Protein AF-A0A2U1KVX4-F1 (afdb_monomer)

pLDDT: mean 79.65, std 18.84, range [34.81, 97.69]

Structure (mmCIF, N/CA/C/O backbone):
data_AF-A0A2U1KVX4-F1
#
_entry.id   AF-A0A2U1KVX4-F1
#
loop_
_atom_site.group_PDB
_atom_site.id
_atom_site.type_symbol
_atom_site.label_atom_id
_atom_site.label_alt_id
_atom_site.label_comp_id
_atom_site.label_asym_id
_atom_site.label_entity_id
_atom_site.label_seq_id
_atom_site.pdbx_PDB_ins_code
_atom_site.Cartn_x
_atom_site.Cartn_y
_atom_site.Cartn_z
_atom_site.occupancy
_atom_site.B_iso_or_equiv
_atom_site.auth_seq_id
_atom_site.auth_comp_id
_atom_site.auth_asym_id
_atom_site.auth_atom_id
_atom_site.pdbx_PDB_model_num
ATOM 1 N N . MET A 1 1 ? -0.724 -22.180 22.290 1.00 36.34 1 MET A N 1
ATOM 2 C CA . MET A 1 1 ? -1.194 -20.815 22.602 1.00 36.34 1 MET A CA 1
ATOM 3 C C . MET A 1 1 ? -0.519 -19.883 21.617 1.00 36.34 1 MET A C 1
ATOM 5 O O . MET A 1 1 ? 0.692 -20.001 21.478 1.00 36.34 1 MET A O 1
ATOM 9 N N . GLU A 1 2 ? -1.258 -19.030 20.911 1.00 40.59 2 GLU A N 1
ATOM 10 C CA . GLU A 1 2 ? -0.635 -17.991 20.078 1.00 40.59 2 GLU A CA 1
ATOM 11 C C . GLU A 1 2 ? 0.043 -16.967 20.993 1.00 40.59 2 GLU A C 1
ATOM 13 O O . GLU A 1 2 ? -0.546 -16.554 21.995 1.00 40.59 2 GLU A O 1
ATOM 18 N N . THR A 1 3 ? 1.288 -16.580 20.704 1.00 43.38 3 THR A N 1
ATOM 19 C CA . THR A 1 3 ? 1.942 -15.550 21.516 1.00 43.38 3 THR A CA 1
ATOM 20 C C . THR A 1 3 ? 1.360 -14.177 21.187 1.00 43.38 3 THR A C 1
ATOM 22 O O . THR A 1 3 ? 0.846 -13.944 20.094 1.00 43.38 3 THR A O 1
ATOM 25 N N . PHE A 1 4 ? 1.500 -13.213 22.098 1.00 42.38 4 PHE A N 1
ATOM 26 C CA . PHE A 1 4 ? 1.136 -11.819 21.818 1.00 42.38 4 PHE A CA 1
ATOM 27 C C . PHE A 1 4 ? 1.869 -11.257 20.579 1.00 42.38 4 PHE A C 1
ATOM 29 O O . PHE A 1 4 ? 1.342 -10.400 19.874 1.00 42.38 4 PHE A O 1
ATOM 36 N N . VAL A 1 5 ? 3.063 -11.782 20.276 1.00 44.19 5 VAL A N 1
ATOM 37 C CA . VAL A 1 5 ? 3.847 -11.438 19.082 1.00 44.19 5 VAL A CA 1
ATOM 38 C C . VAL A 1 5 ? 3.256 -12.072 17.819 1.00 44.19 5 VAL A C 1
ATOM 40 O O . VAL A 1 5 ? 3.195 -11.397 16.797 1.00 44.19 5 VAL A O 1
ATOM 43 N N . ASP A 1 6 ? 2.755 -13.308 17.879 1.00 45.03 6 ASP A N 1
ATOM 44 C CA . ASP A 1 6 ? 2.018 -13.933 16.767 1.00 45.03 6 ASP A CA 1
ATOM 45 C C . ASP A 1 6 ? 0.673 -13.241 16.528 1.00 45.03 6 ASP A C 1
ATOM 47 O O . ASP A 1 6 ? 0.287 -13.020 15.383 1.00 45.03 6 ASP A O 1
ATOM 51 N N . PHE A 1 7 ? -0.002 -12.810 17.596 1.00 45.19 7 PHE A N 1
ATOM 52 C CA . PHE A 1 7 ? -1.235 -12.029 17.532 1.00 45.19 7 PHE A CA 1
ATOM 53 C C . PHE A 1 7 ? -0.999 -10.654 16.881 1.00 45.19 7 PHE A C 1
ATOM 55 O O . PHE A 1 7 ?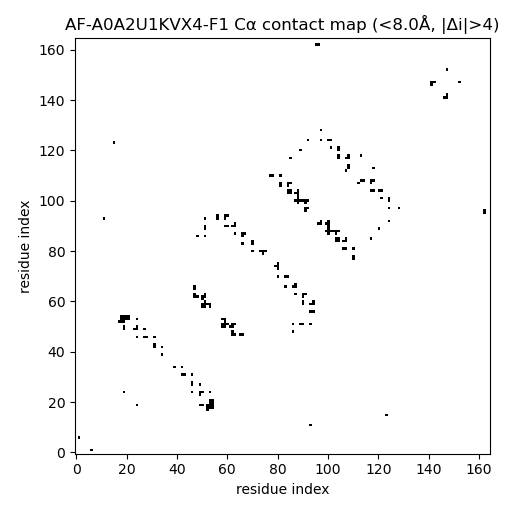 -1.694 -10.293 15.928 1.00 45.19 7 PHE A O 1
ATOM 62 N N . LEU A 1 8 ? 0.050 -9.923 17.279 1.00 45.94 8 LEU A N 1
ATOM 63 C CA . LEU A 1 8 ? 0.51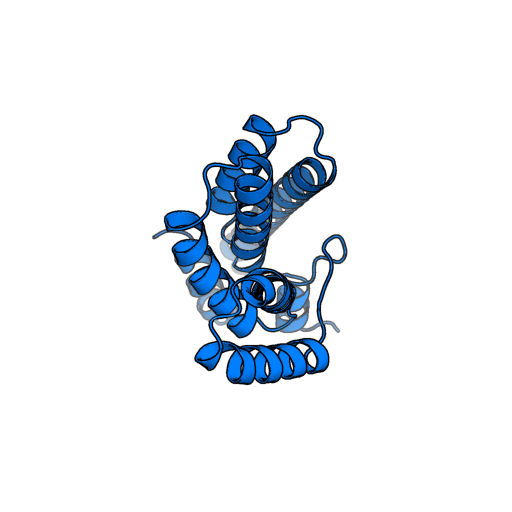8 -8.728 16.557 1.00 45.94 8 LEU A CA 1
ATOM 64 C C . LEU A 1 8 ? 1.083 -9.058 15.158 1.00 45.94 8 LEU A C 1
ATOM 66 O O . LEU A 1 8 ? 1.099 -8.199 14.284 1.00 45.94 8 LEU A O 1
ATOM 70 N N . GLY A 1 9 ? 1.494 -10.301 14.908 1.00 47.84 9 GLY A N 1
ATOM 71 C CA . GLY A 1 9 ? 1.865 -10.849 13.598 1.00 47.84 9 GLY A CA 1
ATOM 72 C C . GLY A 1 9 ? 0.679 -11.324 12.743 1.00 47.84 9 GLY A C 1
ATOM 73 O O . GLY A 1 9 ? 0.869 -11.629 11.563 1.00 47.84 9 GLY A O 1
ATOM 74 N N . SER A 1 10 ? -0.539 -11.351 13.301 1.00 53.56 10 SER A N 1
ATOM 75 C CA . SER A 1 10 ? -1.820 -11.395 12.575 1.00 53.56 10 SER A CA 1
ATOM 76 C C . SER A 1 10 ? -2.274 -9.978 12.183 1.00 53.56 10 SER A C 1
ATOM 78 O O . SER A 1 10 ? -2.928 -9.757 11.155 1.00 53.56 10 SER A O 1
ATOM 80 N N . PHE A 1 11 ? -1.780 -8.971 12.914 1.00 51.97 11 PHE A N 1
ATOM 81 C CA . PHE A 1 11 ? -1.440 -7.695 12.297 1.00 51.97 11 PHE A CA 1
ATOM 82 C C . PHE A 1 11 ? -0.311 -7.891 11.258 1.00 51.97 11 PHE A C 1
ATOM 84 O O . PHE A 1 11 ? 0.355 -8.914 11.213 1.00 51.97 11 PHE A O 1
ATOM 91 N N . THR A 1 12 ? -0.138 -6.974 10.308 1.00 49.75 12 THR A N 1
ATOM 92 C CA . THR A 1 12 ? 0.545 -7.205 9.005 1.00 49.75 12 THR A CA 1
ATOM 93 C C . THR A 1 12 ? -0.061 -8.286 8.074 1.00 49.75 12 THR A C 1
ATOM 95 O O . THR A 1 12 ? -0.250 -7.979 6.899 1.00 49.75 12 THR A O 1
ATOM 98 N N . ARG A 1 13 ? -0.406 -9.506 8.533 1.00 54.25 13 ARG A N 1
ATOM 99 C CA . ARG A 1 13 ? -0.810 -10.661 7.685 1.00 54.25 13 ARG A CA 1
ATOM 100 C C . ARG A 1 13 ? -2.262 -10.626 7.190 1.00 54.25 13 ARG A C 1
ATOM 102 O O . ARG A 1 13 ? -3.078 -11.501 7.479 1.00 54.25 13 ARG A O 1
ATOM 109 N N . ASP A 1 14 ? -2.565 -9.628 6.374 1.00 59.62 14 ASP A N 1
ATOM 110 C CA . ASP A 1 14 ? -3.808 -9.601 5.610 1.00 59.62 14 ASP A CA 1
ATOM 111 C C . ASP A 1 14 ? -3.743 -10.553 4.402 1.00 59.62 14 ASP A C 1
ATOM 113 O O . ASP A 1 14 ? -2.930 -10.369 3.495 1.00 59.62 14 ASP A O 1
ATOM 117 N N . HIS A 1 15 ? -4.600 -11.574 4.387 1.00 60.19 15 HIS A N 1
ATOM 118 C CA . HIS A 1 15 ? -4.662 -12.581 3.323 1.00 60.19 15 HIS A CA 1
ATOM 119 C C . HIS A 1 15 ? -5.370 -12.073 2.052 1.00 60.19 15 HIS A C 1
ATOM 121 O O . HIS A 1 15 ? -5.264 -12.705 1.004 1.00 60.19 15 HIS A O 1
ATOM 127 N N . SER A 1 16 ? -6.064 -10.931 2.121 1.00 74.44 16 SER A N 1
ATOM 128 C CA . SER A 1 16 ? -6.802 -10.342 0.992 1.00 74.44 16 SER A CA 1
ATOM 129 C C . SER A 1 16 ? -5.913 -9.617 -0.031 1.00 74.44 16 SER A C 1
ATOM 131 O O . SER A 1 16 ? -6.344 -9.353 -1.156 1.00 74.44 16 SER A O 1
ATOM 133 N N . LEU A 1 17 ? -4.664 -9.303 0.333 1.00 85.00 17 LEU A N 1
ATOM 134 C CA . LEU A 1 17 ? -3.679 -8.669 -0.543 1.00 85.00 17 LEU A CA 1
ATOM 135 C C . LEU A 1 17 ? -2.598 -9.677 -0.959 1.00 85.00 17 LEU A C 1
ATOM 137 O O . LEU A 1 17 ? -2.162 -10.480 -0.136 1.00 85.00 17 LEU A O 1
ATOM 141 N N . PRO A 1 18 ? -2.095 -9.625 -2.208 1.00 89.75 18 PRO A N 1
ATOM 142 C CA . PRO A 1 18 ? -1.085 -10.572 -2.665 1.00 89.75 18 PRO A CA 1
ATOM 143 C C . PRO A 1 18 ? 0.234 -10.386 -1.907 1.00 89.75 18 PRO A C 1
ATOM 145 O O . PRO A 1 18 ? 0.617 -9.264 -1.561 1.00 89.75 18 PRO A O 1
ATOM 148 N N . TRP A 1 19 ? 0.945 -11.490 -1.689 1.00 90.44 19 TRP A N 1
ATOM 149 C CA . TRP A 1 19 ? 2.252 -11.519 -1.034 1.00 90.44 19 TRP A CA 1
ATOM 150 C C . TRP A 1 19 ? 3.328 -12.055 -1.972 1.00 90.44 19 TRP A C 1
ATOM 152 O O . TRP A 1 19 ? 3.053 -12.861 -2.857 1.00 90.44 19 TRP A O 1
ATOM 162 N N . THR A 1 20 ? 4.559 -11.621 -1.736 1.00 92.69 20 THR A N 1
ATOM 163 C CA . THR A 1 20 ? 5.766 -12.116 -2.394 1.00 92.69 20 THR A CA 1
ATOM 164 C C . THR A 1 20 ? 6.649 -12.791 -1.350 1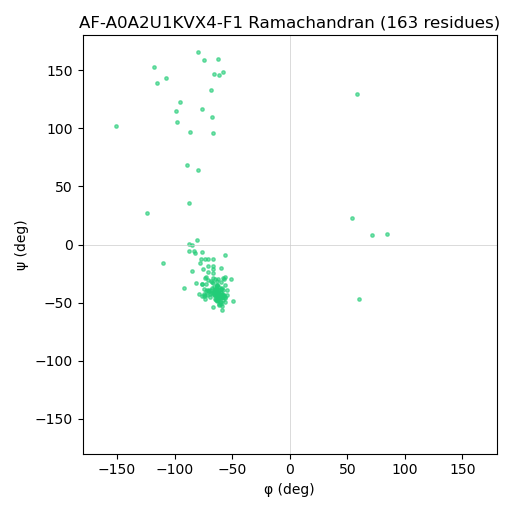.00 92.69 20 THR A C 1
ATOM 166 O O . THR A 1 20 ? 6.757 -12.334 -0.207 1.00 92.69 20 THR A O 1
ATOM 169 N N . ASP A 1 21 ? 7.237 -13.920 -1.723 1.00 90.81 21 ASP A N 1
ATOM 170 C CA . ASP A 1 21 ? 8.176 -14.670 -0.901 1.00 90.81 21 ASP A CA 1
ATOM 171 C C . ASP A 1 21 ? 9.586 -14.046 -0.933 1.00 90.81 21 ASP A C 1
ATOM 173 O O . ASP A 1 21 ? 9.921 -13.201 -1.765 1.00 90.81 21 ASP A O 1
ATOM 177 N N . ALA A 1 22 ? 10.437 -14.473 -0.003 1.00 90.25 22 ALA A N 1
ATOM 178 C CA . ALA A 1 22 ? 11.782 -13.926 0.139 1.00 90.25 22 ALA A CA 1
ATOM 179 C C . ALA A 1 22 ? 12.750 -14.321 -0.994 1.00 90.25 22 ALA A C 1
ATOM 181 O O . ALA A 1 22 ? 13.728 -13.600 -1.203 1.00 90.25 22 ALA A O 1
ATOM 182 N N . ALA A 1 23 ? 12.519 -15.435 -1.698 1.00 93.62 23 ALA A N 1
ATOM 183 C CA . ALA A 1 23 ? 13.372 -15.862 -2.805 1.00 93.62 23 ALA A CA 1
ATOM 184 C C . ALA A 1 23 ? 13.084 -15.018 -4.052 1.00 93.62 23 ALA A C 1
ATOM 186 O O . ALA A 1 23 ? 14.021 -14.469 -4.625 1.00 93.62 23 ALA A O 1
ATOM 187 N N . THR A 1 24 ? 11.809 -14.782 -4.379 1.00 93.94 24 THR A N 1
ATOM 188 C CA . THR A 1 24 ? 11.408 -13.841 -5.439 1.00 93.94 24 THR A CA 1
ATOM 189 C C . THR A 1 24 ? 11.947 -12.431 -5.179 1.00 93.94 24 THR A C 1
ATOM 191 O O . THR A 1 24 ? 12.481 -11.804 -6.089 1.00 93.94 24 THR A O 1
ATOM 194 N N . VAL A 1 25 ? 11.881 -11.917 -3.940 1.00 94.69 25 VAL A N 1
ATOM 195 C CA . VAL A 1 25 ? 12.487 -10.606 -3.614 1.00 94.69 25 VAL A CA 1
ATOM 196 C C . VAL A 1 25 ? 14.003 -10.615 -3.848 1.00 94.69 25 VAL A C 1
ATOM 198 O O . VAL A 1 25 ? 14.524 -9.665 -4.427 1.00 94.69 25 VAL A O 1
ATOM 201 N N . LYS A 1 26 ? 14.707 -11.687 -3.457 1.00 94.88 26 LYS A N 1
ATOM 202 C CA . LYS A 1 26 ? 16.156 -11.832 -3.684 1.00 94.88 26 LYS A CA 1
ATOM 203 C C . LYS A 1 26 ? 16.504 -11.901 -5.177 1.00 94.88 26 LYS A C 1
ATOM 205 O O . LYS A 1 26 ? 17.495 -11.301 -5.585 1.00 94.88 26 LYS A O 1
ATOM 210 N N . GLN A 1 27 ? 15.693 -12.591 -5.981 1.00 94.75 27 GLN A N 1
ATOM 211 C CA . GLN A 1 27 ? 15.832 -12.616 -7.436 1.00 94.75 27 GLN A CA 1
ATOM 212 C C . GLN A 1 27 ? 15.717 -11.195 -8.005 1.00 94.75 27 GLN A C 1
ATOM 214 O O . GLN A 1 27 ? 16.654 -10.732 -8.655 1.00 94.75 27 GLN A O 1
ATOM 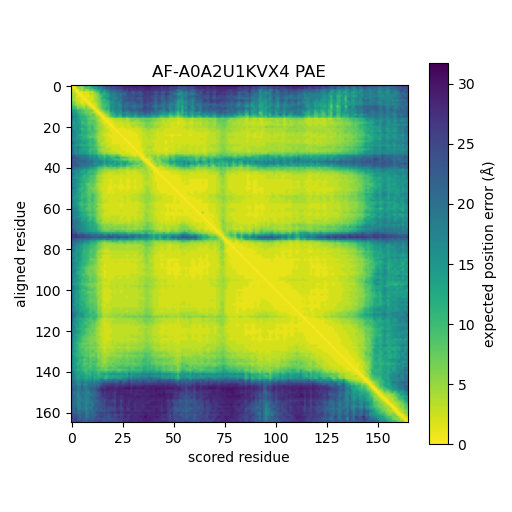219 N N . TRP A 1 28 ? 14.651 -10.456 -7.676 1.00 95.12 28 TRP A N 1
ATOM 220 C CA . TRP A 1 28 ? 14.502 -9.074 -8.142 1.00 95.12 28 TRP A CA 1
ATOM 221 C C . TRP A 1 28 ? 15.597 -8.128 -7.629 1.00 95.12 28 TRP A C 1
ATOM 223 O O . TRP A 1 28 ? 16.006 -7.250 -8.381 1.00 95.12 28 TRP A O 1
ATOM 233 N N . ASP A 1 29 ? 16.100 -8.293 -6.397 1.00 93.62 29 ASP A N 1
ATOM 234 C CA . ASP A 1 29 ? 17.258 -7.525 -5.901 1.00 93.62 29 ASP A CA 1
ATOM 235 C C . ASP A 1 29 ? 18.496 -7.763 -6.807 1.00 93.62 29 ASP A C 1
ATOM 237 O O . ASP A 1 29 ? 19.222 -6.812 -7.102 1.00 93.62 29 ASP A O 1
ATOM 241 N N . SER A 1 30 ? 18.708 -8.987 -7.319 1.00 91.94 30 SER A N 1
ATOM 242 C CA . SER A 1 30 ? 19.810 -9.299 -8.252 1.00 91.94 30 SER A CA 1
ATOM 243 C C . SER A 1 30 ? 19.586 -8.776 -9.679 1.00 91.94 30 SER A C 1
ATOM 245 O O . SER A 1 30 ? 20.483 -8.152 -10.247 1.00 91.94 30 SER A O 1
ATOM 247 N N . GLU A 1 31 ? 18.383 -8.939 -10.239 1.00 92.06 31 GLU A N 1
ATOM 248 C CA . GLU A 1 31 ? 18.054 -8.436 -11.581 1.00 92.06 31 GLU A CA 1
ATOM 249 C C . GLU A 1 31 ? 18.067 -6.899 -11.622 1.00 92.06 31 GLU A C 1
ATOM 251 O O . GLU A 1 31 ? 18.583 -6.299 -12.565 1.00 92.06 31 GLU A O 1
ATOM 256 N N . TYR A 1 32 ? 17.563 -6.243 -10.570 1.00 90.56 32 TYR A N 1
ATOM 257 C CA . TYR A 1 32 ? 17.589 -4.786 -10.443 1.00 90.56 32 TYR A CA 1
ATOM 258 C C . TYR A 1 32 ? 19.018 -4.240 -10.316 1.00 90.56 32 TYR A C 1
ATOM 260 O O . TYR A 1 32 ? 19.311 -3.175 -10.859 1.00 90.56 32 TYR A O 1
ATOM 268 N N . ALA A 1 33 ? 19.914 -4.957 -9.626 1.00 88.62 33 ALA A N 1
ATOM 269 C CA . ALA A 1 33 ? 21.323 -4.580 -9.531 1.00 88.62 33 ALA A CA 1
ATOM 270 C C . ALA A 1 33 ? 22.033 -4.662 -10.894 1.00 88.62 33 ALA A C 1
ATOM 272 O O . ALA A 1 33 ? 22.742 -3.726 -11.260 1.00 88.62 33 ALA A O 1
ATOM 273 N N . ALA A 1 34 ? 21.789 -5.721 -11.675 1.00 87.38 34 ALA A N 1
ATOM 274 C CA . ALA A 1 34 ? 22.321 -5.848 -13.034 1.00 87.38 34 ALA A CA 1
ATOM 275 C C . ALA A 1 34 ? 21.783 -4.743 -13.967 1.00 87.38 34 ALA A C 1
ATOM 277 O O . ALA A 1 34 ? 22.549 -4.035 -14.621 1.00 87.38 34 ALA A O 1
ATOM 278 N N . ALA A 1 35 ? 20.465 -4.523 -13.958 1.00 85.12 35 ALA A N 1
ATOM 279 C CA . ALA A 1 35 ? 19.793 -3.553 -14.822 1.00 85.12 35 ALA A CA 1
ATOM 280 C C . ALA A 1 35 ? 20.068 -2.074 -14.469 1.00 85.12 35 ALA A C 1
ATOM 282 O O . ALA A 1 35 ? 19.736 -1.184 -15.260 1.00 85.12 35 ALA A O 1
ATOM 283 N N . PHE A 1 36 ? 20.658 -1.785 -13.301 1.00 74.62 36 PHE A N 1
ATOM 284 C CA . PHE A 1 36 ? 20.953 -0.418 -12.856 1.00 74.62 36 PHE A CA 1
ATOM 285 C C . PHE A 1 36 ? 21.914 0.308 -13.810 1.00 74.62 36 PHE A C 1
ATOM 287 O O . PHE A 1 36 ? 21.675 1.463 -14.167 1.00 74.62 36 PHE A O 1
ATOM 294 N N . TYR A 1 37 ? 22.957 -0.386 -14.271 1.00 67.50 37 TYR A N 1
ATOM 295 C CA . TYR A 1 37 ? 23.958 0.159 -15.195 1.00 67.50 37 TYR A CA 1
ATOM 296 C C . TYR A 1 37 ? 23.402 0.371 -16.6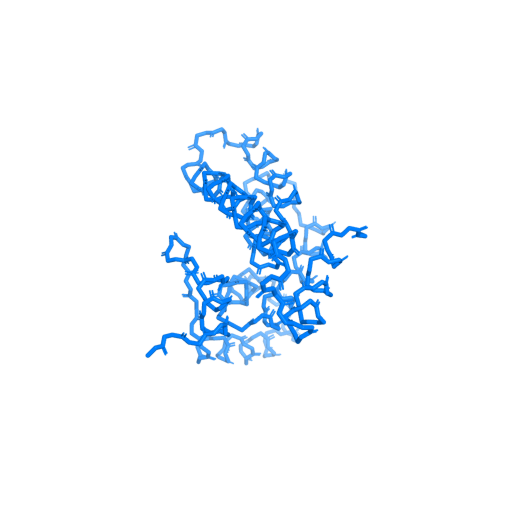11 1.00 67.50 37 TYR A C 1
ATOM 298 O O . TYR A 1 37 ? 23.778 1.318 -17.298 1.00 67.50 37 TYR A O 1
ATOM 306 N N . GLU A 1 38 ? 22.445 -0.461 -17.018 1.00 69.31 38 GLU A N 1
ATOM 307 C CA . GLU A 1 38 ? 21.813 -0.440 -18.342 1.00 69.31 38 GLU A CA 1
ATOM 308 C C . GLU A 1 38 ? 20.640 0.556 -18.446 1.00 69.31 38 GLU A C 1
ATOM 310 O O . GLU A 1 38 ? 20.000 0.660 -19.491 1.00 69.31 38 GLU A O 1
ATOM 315 N N . LYS A 1 39 ? 20.319 1.279 -17.362 1.00 75.06 39 LYS A N 1
ATOM 316 C CA . LYS A 1 39 ? 19.214 2.256 -17.276 1.00 75.06 39 LYS A CA 1
ATOM 317 C C . LYS A 1 39 ? 17.829 1.704 -17.672 1.00 75.06 39 LYS A C 1
ATOM 319 O O . LYS A 1 39 ? 16.938 2.495 -17.992 1.00 75.06 39 LYS A O 1
ATOM 324 N N . ARG A 1 40 ? 17.586 0.384 -17.607 1.00 74.56 40 ARG A N 1
ATOM 325 C CA . ARG A 1 40 ? 16.276 -0.210 -17.959 1.00 74.56 40 ARG A CA 1
ATOM 326 C C . ARG A 1 40 ? 15.196 0.230 -16.964 1.00 74.56 40 ARG A C 1
ATOM 328 O O . ARG A 1 40 ? 15.029 -0.362 -15.903 1.00 74.56 40 ARG A O 1
ATOM 335 N N . LEU A 1 41 ? 14.429 1.269 -17.295 1.00 79.12 41 LEU A N 1
ATOM 336 C CA . LEU A 1 41 ? 13.402 1.824 -16.397 1.00 79.12 41 LEU A CA 1
ATOM 337 C C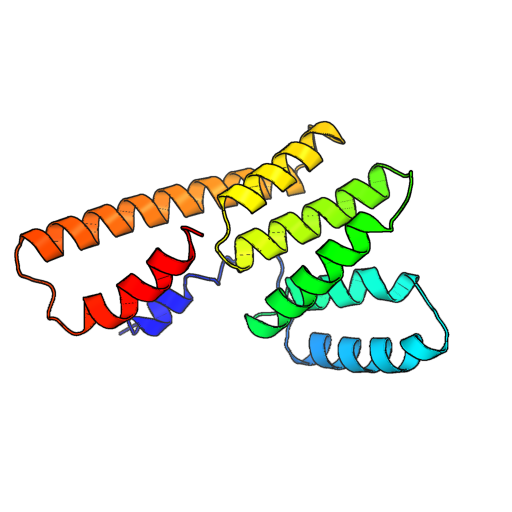 . LEU A 1 41 ? 12.232 0.859 -16.139 1.00 79.12 41 LEU A C 1
ATOM 339 O O . LEU A 1 41 ? 11.580 0.943 -15.099 1.00 79.12 41 LEU A O 1
ATOM 343 N N . GLU A 1 42 ? 11.986 -0.070 -17.061 1.00 84.06 42 GLU A N 1
ATOM 344 C CA . GLU A 1 42 ? 10.871 -1.024 -17.031 1.00 84.06 42 GLU A CA 1
ATOM 345 C C . GLU A 1 42 ? 10.908 -1.953 -15.811 1.00 84.06 42 GLU A C 1
ATOM 347 O O . GLU A 1 42 ? 9.867 -2.210 -15.203 1.00 84.06 42 GLU A O 1
ATOM 352 N N . ILE A 1 43 ? 12.107 -2.373 -15.384 1.00 89.38 43 ILE A N 1
ATOM 353 C CA . ILE A 1 43 ? 12.309 -3.271 -14.235 1.00 89.38 43 ILE A CA 1
ATOM 354 C C . ILE A 1 43 ? 11.927 -2.627 -12.893 1.00 89.38 43 ILE A C 1
ATOM 356 O O . ILE A 1 43 ? 11.668 -3.313 -11.903 1.00 89.38 43 ILE A O 1
ATOM 360 N N . ARG A 1 44 ? 11.836 -1.290 -12.850 1.00 89.44 44 ARG A N 1
ATOM 361 C CA . ARG A 1 44 ? 11.544 -0.537 -11.628 1.00 89.44 44 ARG A CA 1
ATOM 362 C C . ARG A 1 44 ? 10.172 -0.898 -11.056 1.00 89.44 44 ARG A C 1
ATOM 364 O O . ARG A 1 44 ? 10.059 -1.076 -9.847 1.00 89.44 44 ARG A O 1
ATOM 371 N N . TYR A 1 45 ? 9.143 -1.034 -11.897 1.00 90.94 45 TYR A N 1
ATOM 372 C CA . TYR A 1 45 ? 7.797 -1.376 -11.429 1.00 90.94 45 TYR A CA 1
ATOM 373 C C . TYR A 1 45 ? 7.691 -2.795 -10.829 1.00 90.94 45 TYR A C 1
ATOM 375 O O . TYR A 1 45 ? 7.219 -2.900 -9.694 1.00 90.94 45 TYR A O 1
ATOM 383 N N . PRO A 1 46 ? 8.091 -3.890 -11.515 1.00 93.69 46 PRO A N 1
ATOM 384 C CA . PRO A 1 46 ? 7.968 -5.236 -10.956 1.00 93.69 46 PRO A CA 1
ATOM 385 C C . PRO A 1 46 ? 8.831 -5.443 -9.704 1.00 93.69 46 PRO A C 1
ATOM 387 O O . PRO A 1 46 ? 8.331 -6.023 -8.741 1.00 93.69 46 PRO A O 1
ATOM 390 N N . TYR A 1 47 ? 10.047 -4.885 -9.645 1.00 94.44 47 TYR A N 1
ATOM 391 C CA . TYR A 1 47 ? 10.881 -4.932 -8.438 1.00 94.44 47 TYR A CA 1
ATOM 392 C C . TYR A 1 47 ? 10.229 -4.228 -7.241 1.00 94.44 47 TYR A C 1
ATOM 394 O O . TYR A 1 47 ? 10.078 -4.817 -6.171 1.00 94.44 47 TYR A O 1
ATOM 402 N N . ILE A 1 48 ? 9.782 -2.980 -7.416 1.00 94.81 48 ILE A N 1
ATOM 403 C CA . ILE A 1 48 ? 9.079 -2.239 -6.360 1.00 94.81 48 ILE A CA 1
ATOM 404 C C . ILE A 1 48 ? 7.811 -2.983 -5.933 1.00 94.81 48 ILE A C 1
ATOM 406 O O . ILE A 1 48 ? 7.498 -3.041 -4.744 1.00 94.81 48 ILE A O 1
ATOM 410 N N . ARG A 1 49 ? 7.097 -3.595 -6.883 1.00 95.25 49 ARG A N 1
ATOM 411 C CA . ARG A 1 49 ? 5.931 -4.426 -6.589 1.00 95.25 49 ARG A CA 1
ATOM 412 C C . ARG A 1 49 ? 6.299 -5.638 -5.729 1.00 95.25 49 ARG A C 1
ATOM 414 O O . ARG A 1 49 ? 5.580 -5.908 -4.770 1.00 95.25 49 ARG A O 1
ATOM 421 N N . ALA A 1 50 ? 7.398 -6.331 -6.020 1.00 96.38 50 ALA A N 1
ATOM 422 C CA . ALA A 1 50 ? 7.896 -7.431 -5.194 1.00 96.38 50 ALA A CA 1
ATOM 423 C C . ALA A 1 50 ? 8.271 -6.962 -3.775 1.00 96.38 50 ALA A C 1
ATOM 425 O O . ALA A 1 50 ? 7.877 -7.598 -2.799 1.00 96.38 50 ALA A O 1
ATOM 426 N N . LEU A 1 51 ? 8.950 -5.814 -3.647 1.00 95.81 51 LEU A N 1
ATOM 427 C CA . LEU A 1 51 ? 9.294 -5.206 -2.354 1.00 95.81 51 LEU A CA 1
ATOM 428 C C . LEU A 1 51 ? 8.054 -4.869 -1.512 1.00 95.81 51 LEU A C 1
ATOM 430 O O . LEU A 1 51 ? 7.963 -5.285 -0.359 1.00 95.81 51 LEU A O 1
ATOM 434 N N . VAL A 1 52 ? 7.076 -4.160 -2.088 1.00 95.62 52 VAL A N 1
ATOM 435 C CA . VAL A 1 52 ? 5.831 -3.791 -1.390 1.00 95.62 52 VAL A CA 1
ATOM 436 C C . VAL A 1 52 ? 5.022 -5.024 -0.994 1.00 95.62 52 VAL A C 1
ATOM 438 O O . VAL A 1 52 ? 4.431 -5.040 0.084 1.00 95.62 52 VAL A O 1
ATOM 441 N N . HIS A 1 53 ? 5.016 -6.076 -1.818 1.00 94.19 53 HIS A N 1
ATOM 442 C CA . HIS A 1 53 ? 4.321 -7.323 -1.502 1.00 94.19 53 HIS A CA 1
ATOM 443 C C . HIS A 1 53 ? 5.115 -8.291 -0.598 1.00 94.19 53 HIS A C 1
ATOM 445 O O . HIS A 1 53 ? 4.536 -9.275 -0.131 1.00 94.19 53 HIS A O 1
ATOM 451 N N . SER A 1 54 ? 6.378 -8.003 -0.263 1.00 92.38 54 SER A N 1
ATOM 452 C CA . SER A 1 54 ? 7.196 -8.818 0.650 1.00 92.38 54 SER A CA 1
ATOM 453 C C . SER A 1 54 ? 6.561 -8.980 2.035 1.00 92.38 54 SER A C 1
ATOM 455 O O . SER A 1 54 ? 5.899 -8.078 2.552 1.00 92.38 54 SER A O 1
ATOM 457 N N . LYS A 1 55 ? 6.815 -10.132 2.670 1.00 87.69 55 LYS A N 1
ATOM 458 C CA . LYS A 1 55 ? 6.468 -10.414 4.077 1.00 87.69 55 LYS A CA 1
ATOM 459 C C . LYS A 1 55 ? 7.370 -9.695 5.092 1.00 87.69 55 LYS A C 1
ATOM 461 O O . LYS A 1 55 ? 7.057 -9.701 6.278 1.00 87.69 55 LYS A O 1
ATOM 466 N N . ARG A 1 56 ? 8.495 -9.106 4.667 1.00 87.81 56 ARG A N 1
ATOM 467 C CA . ARG A 1 56 ? 9.453 -8.426 5.558 1.00 87.81 56 ARG A CA 1
ATOM 468 C C . ARG A 1 56 ? 9.162 -6.919 5.609 1.00 87.81 56 ARG A C 1
ATOM 470 O O . ARG A 1 56 ? 9.268 -6.272 4.568 1.00 87.81 56 ARG A O 1
ATOM 477 N N . PRO A 1 57 ? 8.903 -6.313 6.786 1.00 87.31 57 PRO A N 1
ATOM 478 C CA . PRO A 1 57 ? 8.621 -4.876 6.888 1.00 87.31 57 PRO A CA 1
ATOM 479 C C . PRO A 1 57 ? 9.717 -3.981 6.293 1.00 87.31 57 PRO A C 1
ATOM 481 O O . PRO A 1 57 ? 9.411 -2.958 5.687 1.00 87.31 57 PRO A O 1
ATOM 484 N N . HIS A 1 58 ? 10.987 -4.380 6.409 1.00 89.19 58 HIS A N 1
ATOM 485 C CA . HIS A 1 58 ? 12.122 -3.676 5.805 1.00 89.19 58 HIS A CA 1
ATOM 486 C C . HIS A 1 58 ? 11.999 -3.551 4.275 1.00 89.19 58 HIS A C 1
ATOM 488 O O . HIS A 1 58 ? 12.211 -2.474 3.724 1.00 89.19 58 HIS A O 1
ATOM 494 N N . ASP A 1 59 ? 11.594 -4.619 3.583 1.00 92.81 59 ASP A N 1
ATOM 495 C CA . ASP A 1 59 ? 11.422 -4.609 2.126 1.00 92.81 59 ASP A CA 1
ATOM 496 C C . ASP A 1 59 ? 10.290 -3.668 1.709 1.00 92.81 59 ASP A C 1
ATOM 498 O O . ASP A 1 59 ? 10.457 -2.887 0.773 1.00 92.81 59 ASP A O 1
ATOM 502 N N . VAL A 1 60 ? 9.184 -3.670 2.459 1.00 93.06 60 VAL A N 1
ATOM 503 C CA . VAL A 1 60 ? 8.053 -2.758 2.236 1.00 93.06 60 VAL A CA 1
ATOM 504 C C . VAL A 1 60 ? 8.496 -1.298 2.370 1.00 93.06 60 VAL A C 1
ATOM 506 O O . VAL A 1 60 ? 8.174 -0.491 1.500 1.00 93.06 60 VAL A O 1
ATOM 509 N N . HIS A 1 61 ? 9.296 -0.959 3.388 1.00 92.31 61 HIS A N 1
ATOM 510 C CA . HIS A 1 61 ? 9.842 0.395 3.557 1.00 92.31 61 HIS A CA 1
ATOM 511 C C . HIS A 1 61 ? 10.795 0.785 2.413 1.00 92.31 61 HIS A C 1
ATOM 513 O O . HIS A 1 61 ? 10.688 1.897 1.891 1.00 92.31 61 HIS A O 1
ATOM 519 N N . ARG A 1 62 ? 11.668 -0.129 1.954 1.00 94.25 62 ARG A N 1
ATOM 520 C CA . ARG A 1 62 ? 12.506 0.090 0.754 1.00 94.25 62 ARG A CA 1
ATOM 521 C C . ARG A 1 62 ? 11.640 0.349 -0.487 1.00 94.25 62 ARG A C 1
ATOM 523 O O . ARG A 1 62 ? 11.914 1.279 -1.244 1.00 94.25 62 ARG A O 1
ATOM 530 N N . GLY A 1 63 ? 10.576 -0.433 -0.678 1.00 94.69 63 GLY A N 1
ATOM 531 C CA . GLY A 1 63 ? 9.613 -0.269 -1.772 1.00 94.69 63 GLY A CA 1
ATOM 532 C C . GLY A 1 63 ? 8.882 1.075 -1.719 1.00 94.69 63 GLY A C 1
ATOM 533 O O . GLY A 1 63 ? 8.846 1.789 -2.721 1.00 94.69 63 GLY A O 1
ATOM 534 N N . LYS A 1 64 ? 8.380 1.458 -0.537 1.00 94.81 64 LYS A N 1
ATOM 535 C CA . LYS A 1 64 ? 7.740 2.755 -0.264 1.00 94.81 64 LYS A CA 1
ATOM 536 C C . LYS A 1 64 ? 8.668 3.923 -0.609 1.00 94.81 64 LYS A C 1
ATOM 538 O O . LYS A 1 64 ? 8.272 4.812 -1.356 1.00 94.81 64 LYS A O 1
ATOM 543 N N . GLY A 1 65 ? 9.916 3.889 -0.137 1.00 93.62 65 GLY A N 1
ATOM 544 C CA . GLY A 1 65 ? 10.910 4.922 -0.443 1.00 93.62 65 GLY A CA 1
ATOM 545 C C . GLY A 1 65 ? 11.183 5.054 -1.943 1.00 93.62 65 GLY A C 1
ATOM 546 O O . GLY A 1 65 ? 11.246 6.159 -2.465 1.00 93.62 65 GLY A O 1
ATOM 547 N N . ARG A 1 66 ? 11.269 3.941 -2.683 1.00 91.62 66 ARG A N 1
ATOM 548 C CA . ARG A 1 66 ? 11.417 3.990 -4.150 1.00 91.62 66 ARG A CA 1
ATOM 549 C C . ARG A 1 66 ? 10.164 4.524 -4.864 1.00 91.62 66 ARG A C 1
ATOM 551 O O . ARG A 1 66 ? 10.302 5.158 -5.909 1.00 91.62 66 ARG A O 1
ATOM 558 N N . LEU A 1 67 ? 8.967 4.287 -4.322 1.00 92.44 67 LEU A N 1
ATOM 559 C CA . LEU A 1 67 ? 7.696 4.776 -4.873 1.00 92.44 67 LEU A CA 1
ATOM 560 C C . LEU A 1 67 ? 7.525 6.287 -4.757 1.00 92.44 67 LEU A C 1
ATOM 562 O O . LEU A 1 67 ? 7.077 6.894 -5.727 1.00 92.44 67 LEU A O 1
ATOM 566 N N . SER A 1 68 ? 7.887 6.890 -3.621 1.00 89.62 68 SER A N 1
ATOM 567 C CA . SER A 1 68 ? 7.746 8.339 -3.431 1.00 89.62 68 SER A CA 1
ATOM 568 C C . SER A 1 68 ? 8.590 9.117 -4.445 1.00 89.62 68 SER A C 1
ATOM 570 O O . SER A 1 68 ? 8.068 9.999 -5.124 1.00 89.62 68 SER A O 1
ATOM 572 N N . PHE A 1 69 ? 9.851 8.719 -4.657 1.00 84.38 69 PHE A N 1
ATOM 573 C CA . PHE A 1 69 ? 10.669 9.270 -5.741 1.00 84.38 69 PHE A CA 1
ATOM 574 C C . PHE A 1 69 ? 10.031 9.020 -7.111 1.00 84.38 69 PHE A C 1
ATOM 576 O O . PHE A 1 69 ? 9.885 9.943 -7.905 1.00 84.38 69 PHE A O 1
ATOM 583 N N . ALA A 1 70 ? 9.624 7.784 -7.403 1.00 82.31 70 ALA A N 1
ATOM 584 C CA . ALA A 1 70 ? 9.102 7.433 -8.719 1.00 82.31 70 ALA A CA 1
ATOM 585 C C . ALA A 1 70 ? 7.807 8.187 -9.089 1.00 82.31 70 ALA A C 1
ATOM 587 O O . ALA A 1 70 ? 7.647 8.567 -10.247 1.00 82.31 70 ALA A O 1
ATOM 588 N N . LEU A 1 71 ? 6.924 8.463 -8.123 1.00 83.56 71 LEU A N 1
ATOM 589 C CA . LEU A 1 71 ? 5.715 9.272 -8.320 1.00 83.56 71 LEU A CA 1
ATOM 590 C C . LEU A 1 71 ? 6.012 10.746 -8.635 1.00 83.56 71 LEU A C 1
ATOM 592 O O . LEU A 1 71 ? 5.239 11.362 -9.364 1.00 83.56 71 LEU A O 1
ATOM 596 N N . ASN A 1 72 ? 7.135 11.289 -8.155 1.00 77.38 72 ASN A N 1
ATOM 597 C CA . ASN A 1 72 ? 7.559 12.659 -8.463 1.00 77.38 72 ASN A CA 1
ATOM 598 C C . ASN A 1 72 ? 8.133 12.807 -9.885 1.00 77.38 72 ASN A C 1
ATOM 600 O O . ASN A 1 72 ? 8.160 13.914 -10.414 1.00 77.38 72 ASN A O 1
ATOM 604 N N . TYR A 1 73 ? 8.586 11.711 -10.511 1.00 70.00 73 TYR A N 1
ATOM 605 C CA . TYR A 1 73 ? 9.232 11.730 -11.833 1.00 70.00 73 TYR A CA 1
ATOM 606 C C . TYR A 1 73 ? 8.399 11.112 -12.973 1.00 70.00 73 TYR A C 1
ATOM 608 O O . TYR A 1 73 ? 8.747 11.304 -14.139 1.00 70.00 73 TYR A O 1
ATOM 616 N N . HIS A 1 74 ? 7.347 10.329 -12.696 1.00 63.31 74 HIS A N 1
ATOM 617 C CA . HIS A 1 74 ? 6.686 9.525 -13.734 1.00 63.31 74 HIS A CA 1
ATOM 618 C C . HIS A 1 74 ? 5.396 10.113 -14.330 1.00 63.31 74 HIS A C 1
ATOM 620 O O . HIS A 1 74 ? 4.340 10.112 -13.704 1.00 63.31 74 HIS A O 1
ATOM 626 N N . SER A 1 75 ? 5.518 10.417 -15.629 1.00 59.69 75 SER A N 1
ATOM 627 C CA . SER A 1 75 ? 4.520 10.351 -16.713 1.00 59.69 75 SER A CA 1
ATOM 628 C C . SER A 1 75 ? 3.219 11.155 -16.599 1.00 59.69 75 SER A C 1
ATOM 630 O O . SER A 1 75 ? 2.419 10.982 -15.684 1.00 59.69 75 SER A O 1
ATOM 632 N N . SER A 1 76 ? 2.937 11.891 -17.676 1.00 65.62 76 SER A N 1
ATOM 633 C CA . SER A 1 76 ? 1.632 12.474 -18.010 1.00 65.62 76 SER A CA 1
ATOM 634 C C . SER A 1 76 ? 0.500 11.445 -18.172 1.00 65.62 76 SER A C 1
ATOM 636 O O . SER A 1 76 ? -0.664 11.814 -18.044 1.00 65.62 76 SER A O 1
ATOM 638 N N . ASP A 1 77 ? 0.806 10.162 -18.413 1.00 87.50 77 ASP A N 1
ATOM 639 C CA . ASP A 1 77 ? -0.206 9.099 -18.454 1.00 87.50 77 ASP A CA 1
ATOM 640 C C . ASP A 1 77 ? -0.829 8.849 -17.068 1.00 87.50 77 ASP A C 1
ATOM 642 O O . ASP A 1 77 ? -0.218 8.268 -16.163 1.00 87.50 77 ASP A O 1
ATOM 646 N N . LEU A 1 78 ? -2.102 9.229 -16.935 1.00 88.94 78 LEU A N 1
ATOM 647 C CA . LEU A 1 78 ? -2.923 9.002 -15.748 1.00 88.94 78 LEU A CA 1
ATOM 648 C C . LEU A 1 78 ? -3.075 7.512 -15.405 1.00 88.94 78 LEU A C 1
ATOM 650 O O . LEU A 1 78 ? -3.140 7.164 -14.224 1.00 88.94 78 LEU A O 1
ATOM 654 N N . ARG A 1 79 ? -3.091 6.608 -16.396 1.00 89.44 79 ARG A N 1
ATOM 655 C CA . ARG A 1 79 ? -3.226 5.160 -16.165 1.00 89.44 79 ARG A CA 1
ATOM 656 C C . ARG A 1 79 ? -1.977 4.592 -15.500 1.00 89.44 79 ARG A C 1
ATOM 658 O O . ARG A 1 79 ? -2.096 3.842 -14.525 1.00 89.44 79 ARG A O 1
ATOM 665 N N . GLN A 1 80 ? -0.797 4.966 -15.993 1.00 88.38 80 GLN A N 1
ATOM 666 C CA . GLN A 1 80 ? 0.478 4.693 -15.341 1.00 88.38 80 GLN A CA 1
ATOM 667 C C . GLN A 1 80 ? 0.488 5.324 -13.940 1.00 88.38 80 GLN A C 1
ATOM 669 O O . GLN A 1 80 ? 0.601 4.590 -12.959 1.00 88.38 80 GLN A O 1
ATOM 674 N N . LYS A 1 81 ? 0.255 6.637 -13.806 1.00 89.62 81 LYS A N 1
ATOM 675 C CA . LYS A 1 81 ? 0.246 7.351 -12.513 1.00 89.62 81 LYS A CA 1
ATOM 676 C C . LYS A 1 81 ? -0.625 6.659 -11.454 1.00 89.62 81 LYS A C 1
ATOM 678 O O . LYS A 1 81 ? -0.136 6.356 -10.366 1.00 89.62 81 LYS A O 1
ATOM 683 N N . LYS A 1 82 ? -1.865 6.287 -11.796 1.00 93.88 82 LYS A N 1
ATOM 684 C CA . LYS A 1 82 ? -2.780 5.543 -10.911 1.00 93.88 82 LYS A CA 1
ATOM 685 C C . LYS A 1 82 ? -2.222 4.186 -10.469 1.00 93.88 82 LYS A C 1
ATOM 687 O O . LYS A 1 82 ? -2.345 3.806 -9.310 1.00 93.88 82 LYS A O 1
ATOM 692 N N . LYS A 1 83 ? -1.593 3.437 -11.380 1.00 93.31 83 LYS A N 1
ATOM 693 C CA . LYS A 1 83 ? -0.979 2.129 -11.088 1.00 93.31 83 LYS A CA 1
ATOM 694 C C . LYS A 1 83 ? 0.177 2.248 -10.082 1.00 93.31 83 LYS A C 1
ATOM 696 O O . LYS A 1 83 ? 0.333 1.363 -9.242 1.00 93.31 83 LYS A O 1
ATOM 701 N N . TRP A 1 84 ? 0.947 3.337 -10.132 1.00 93.38 84 TRP A N 1
ATOM 702 C CA . TRP A 1 84 ? 1.982 3.642 -9.136 1.00 93.38 84 TRP A CA 1
ATOM 703 C C . TRP A 1 84 ? 1.373 4.131 -7.808 1.00 93.38 84 TRP A C 1
ATOM 705 O O . TRP A 1 84 ? 1.771 3.646 -6.751 1.00 93.38 84 TRP A O 1
ATOM 715 N N . MET A 1 85 ? 0.357 5.004 -7.846 1.00 94.81 85 MET A N 1
ATOM 716 C CA . MET A 1 85 ? -0.360 5.481 -6.650 1.00 94.81 85 MET A CA 1
ATOM 717 C C . MET A 1 85 ? -1.026 4.343 -5.866 1.00 94.81 85 MET A C 1
ATOM 719 O O . MET A 1 85 ? -0.879 4.281 -4.650 1.00 94.81 85 MET A O 1
ATOM 723 N N . TYR A 1 86 ? -1.676 3.393 -6.545 1.00 96.06 86 TYR A N 1
ATOM 724 C CA . TYR A 1 86 ? -2.266 2.212 -5.907 1.00 96.06 86 TYR A CA 1
ATOM 725 C C . TYR A 1 86 ? -1.212 1.382 -5.160 1.00 96.06 86 TYR A C 1
ATOM 727 O O . TYR A 1 86 ? -1.428 0.962 -4.025 1.00 96.06 86 TYR A O 1
ATOM 735 N N . LEU A 1 87 ? -0.043 1.167 -5.770 1.00 96.06 87 LEU A N 1
ATOM 736 C CA . LEU A 1 87 ? 1.036 0.416 -5.130 1.00 96.06 87 LEU A CA 1
ATOM 737 C C . LEU A 1 87 ? 1.618 1.170 -3.920 1.00 96.06 87 LEU A C 1
ATOM 739 O O . LEU A 1 87 ? 1.998 0.543 -2.932 1.00 96.06 87 LEU A O 1
ATOM 743 N N . TYR A 1 88 ? 1.624 2.504 -3.962 1.00 96.12 88 TYR A N 1
ATOM 744 C CA . TYR A 1 88 ? 2.001 3.348 -2.829 1.00 96.12 88 TYR A CA 1
ATOM 745 C C . TYR A 1 88 ? 0.960 3.310 -1.700 1.00 96.12 88 TYR A C 1
ATOM 747 O O . TYR A 1 88 ? 1.337 3.149 -0.541 1.00 96.12 88 TYR A O 1
ATOM 755 N N . ALA A 1 89 ? -0.339 3.308 -2.021 1.00 96.69 89 ALA A N 1
ATOM 756 C CA . ALA A 1 89 ? -1.408 3.086 -1.046 1.00 96.69 89 ALA A CA 1
ATOM 757 C C . ALA A 1 89 ? -1.252 1.736 -0.320 1.00 96.69 89 ALA A C 1
ATOM 759 O O . ALA A 1 89 ? -1.354 1.681 0.907 1.00 96.69 89 ALA A O 1
ATOM 760 N N . VAL A 1 90 ? -0.932 0.659 -1.052 1.00 96.00 90 VAL A N 1
ATOM 761 C CA . VAL A 1 90 ? -0.633 -0.664 -0.467 1.00 96.00 90 VAL A CA 1
ATOM 762 C C . VAL A 1 90 ? 0.610 -0.620 0.431 1.00 96.00 90 VAL A C 1
ATOM 764 O O . VAL A 1 90 ? 0.622 -1.262 1.481 1.00 96.00 90 VAL A O 1
ATOM 767 N N . ALA A 1 91 ? 1.644 0.141 0.060 1.00 95.12 91 ALA A N 1
ATOM 768 C CA . ALA A 1 91 ? 2.838 0.312 0.888 1.00 95.12 91 ALA A CA 1
ATOM 769 C C . ALA A 1 91 ? 2.516 1.032 2.211 1.00 95.12 91 ALA A C 1
ATOM 771 O O . ALA A 1 91 ? 2.874 0.526 3.273 1.00 95.12 91 ALA A O 1
ATOM 772 N N . HIS A 1 92 ? 1.767 2.141 2.166 1.00 94.56 92 HIS A N 1
ATOM 773 C CA . HIS A 1 92 ? 1.276 2.837 3.362 1.00 94.56 92 HIS A CA 1
ATOM 774 C C . HIS A 1 92 ? 0.419 1.919 4.252 1.00 94.56 92 HIS A C 1
ATOM 776 O O . HIS A 1 92 ? 0.698 1.803 5.443 1.00 94.56 92 HIS A O 1
ATOM 782 N N . PHE A 1 93 ? -0.542 1.175 3.684 1.00 93.44 93 PHE A N 1
ATOM 783 C CA . PHE A 1 93 ? -1.363 0.205 4.429 1.00 93.44 93 PHE A CA 1
ATOM 784 C C . PHE A 1 93 ? -0.510 -0.821 5.192 1.00 93.44 93 PHE A C 1
ATOM 786 O O . PHE A 1 93 ? -0.766 -1.119 6.360 1.00 93.44 93 PHE A O 1
ATOM 793 N N . ARG A 1 94 ? 0.535 -1.348 4.543 1.00 90.19 94 ARG A N 1
ATOM 794 C CA . ARG A 1 94 ? 1.452 -2.341 5.124 1.00 90.19 94 ARG A CA 1
ATOM 795 C C . ARG A 1 94 ? 2.401 -1.760 6.172 1.00 90.19 94 ARG A C 1
ATOM 797 O O . ARG A 1 94 ? 2.787 -2.486 7.083 1.00 90.19 94 ARG A O 1
ATOM 804 N N . CYS A 1 95 ? 2.735 -0.476 6.073 1.00 89.12 95 CYS A N 1
ATOM 805 C CA . CYS A 1 95 ? 3.426 0.278 7.122 1.00 89.12 95 CYS A CA 1
ATOM 806 C C . CYS A 1 95 ? 2.505 0.670 8.299 1.00 89.12 95 CYS A C 1
ATOM 808 O O . CYS A 1 95 ? 3.002 1.182 9.296 1.00 89.12 95 CYS A O 1
ATOM 810 N N . GLY A 1 96 ? 1.192 0.415 8.211 1.00 87.88 96 GLY A N 1
ATOM 811 C CA . GLY A 1 96 ? 0.203 0.814 9.222 1.00 87.88 96 GLY A CA 1
ATOM 812 C C . GLY A 1 96 ? -0.304 2.251 9.069 1.00 87.88 96 GLY A C 1
ATOM 813 O O . GLY A 1 96 ? -1.012 2.747 9.933 1.00 87.88 96 GLY A O 1
ATOM 814 N N . GLU A 1 97 ? 0.036 2.932 7.975 1.00 90.81 97 GLU A N 1
ATOM 815 C CA . GLU A 1 97 ? -0.261 4.345 7.719 1.00 90.81 97 GLU A CA 1
ATOM 816 C C . GLU A 1 97 ? -1.620 4.499 7.015 1.00 90.81 97 GLU A C 1
ATOM 818 O O . GLU A 1 97 ? -1.708 4.825 5.828 1.00 90.81 97 GLU A O 1
ATOM 823 N N . TYR A 1 98 ? -2.702 4.192 7.735 1.00 91.44 98 TYR A N 1
ATOM 824 C CA . TYR A 1 98 ? -4.043 4.054 7.159 1.00 91.44 98 TYR A CA 1
ATOM 825 C C . TYR A 1 98 ? -4.627 5.348 6.580 1.00 91.44 98 TYR A C 1
ATOM 827 O O . TYR A 1 98 ? -5.226 5.293 5.506 1.00 91.44 98 TYR A O 1
ATOM 835 N N . SER A 1 99 ? -4.397 6.505 7.212 1.00 93.38 99 SER A N 1
ATOM 836 C CA . SER A 1 99 ? -4.851 7.805 6.687 1.00 93.38 99 SER A CA 1
ATOM 837 C C . SER A 1 99 ? -4.228 8.132 5.323 1.00 93.38 99 SER A C 1
ATOM 839 O O . SER A 1 99 ? -4.938 8.486 4.383 1.00 93.38 99 SER A O 1
ATOM 841 N N . GLU A 1 100 ? -2.913 7.944 5.178 1.00 95.62 100 GLU A N 1
ATOM 842 C CA . GLU A 1 100 ? -2.217 8.151 3.901 1.00 95.62 100 GLU A CA 1
ATOM 843 C C . GLU A 1 100 ? -2.624 7.108 2.856 1.00 95.62 100 GLU A C 1
ATOM 845 O O . GLU A 1 100 ? -2.855 7.435 1.693 1.00 95.62 100 GLU A O 1
ATOM 850 N N . SER A 1 101 ? -2.796 5.850 3.268 1.00 96.06 101 SER A N 1
ATOM 851 C CA . SER A 1 101 ? -3.299 4.801 2.380 1.00 96.06 101 SER A CA 1
ATOM 852 C C . SER A 1 101 ? -4.674 5.152 1.793 1.00 96.06 101 SER A C 1
ATOM 854 O O . SER A 1 101 ? -4.868 5.025 0.582 1.00 96.06 101 SER A O 1
ATOM 856 N N . ALA A 1 102 ? -5.596 5.667 2.617 1.00 96.44 102 ALA A N 1
ATOM 857 C CA . ALA A 1 102 ? -6.914 6.129 2.181 1.00 96.44 102 ALA A CA 1
ATOM 858 C C . ALA A 1 102 ? -6.825 7.319 1.205 1.00 96.44 102 ALA A C 1
ATOM 860 O O . ALA A 1 102 ? -7.454 7.293 0.151 1.00 96.44 102 ALA A O 1
ATOM 861 N N . ASN A 1 103 ? -5.966 8.303 1.492 1.00 97.25 103 ASN A N 1
ATOM 862 C CA . ASN A 1 103 ? -5.704 9.461 0.628 1.00 97.25 103 ASN A CA 1
ATOM 863 C C . ASN A 1 103 ? -5.248 9.039 -0.789 1.00 97.25 103 ASN A C 1
ATOM 865 O O . ASN A 1 103 ? -5.766 9.522 -1.798 1.00 97.25 103 ASN A O 1
ATOM 869 N N . TYR A 1 104 ? -4.320 8.079 -0.895 1.00 96.81 104 TYR A N 1
ATOM 870 C CA . TYR A 1 104 ? -3.897 7.542 -2.197 1.00 96.81 104 TYR A CA 1
ATOM 871 C C . TYR A 1 104 ? -4.936 6.626 -2.859 1.00 96.81 104 TYR A C 1
ATOM 873 O O . TYR A 1 104 ? -4.980 6.565 -4.089 1.00 96.81 104 TYR A O 1
ATOM 881 N N . VAL A 1 105 ? -5.778 5.939 -2.083 1.00 97.56 105 VAL A N 1
ATOM 882 C CA . VAL A 1 105 ? -6.943 5.199 -2.594 1.00 97.56 105 VAL A CA 1
ATOM 883 C C . VAL A 1 105 ? -7.941 6.150 -3.253 1.00 97.56 105 VAL A C 1
ATOM 885 O O . VAL A 1 105 ? -8.334 5.897 -4.389 1.00 97.56 105 VAL A O 1
ATOM 888 N N . ASP A 1 106 ? -8.289 7.264 -2.611 1.00 97.69 106 ASP A N 1
ATOM 889 C CA . ASP A 1 106 ? -9.259 8.222 -3.150 1.00 97.69 106 ASP A CA 1
ATOM 890 C C . ASP A 1 106 ? -8.741 8.891 -4.432 1.00 97.69 106 ASP A C 1
ATOM 892 O O . ASP A 1 106 ? -9.424 8.849 -5.455 1.00 97.69 106 ASP A O 1
ATOM 896 N N . LYS A 1 107 ? -7.469 9.311 -4.461 1.00 95.75 107 LYS A N 1
ATOM 897 C CA . LYS A 1 107 ? -6.777 9.759 -5.692 1.00 95.75 107 LYS A CA 1
ATOM 898 C C . LYS A 1 107 ? -6.764 8.715 -6.814 1.00 95.75 107 LYS A C 1
ATOM 900 O O . LYS A 1 107 ? -6.716 9.058 -7.995 1.00 95.75 107 LYS A O 1
ATOM 905 N N . CYS A 1 108 ? -6.781 7.421 -6.484 1.00 96.56 108 CYS A N 1
ATOM 906 C CA . CYS A 1 108 ? -6.905 6.375 -7.498 1.00 96.56 108 CYS A CA 1
ATOM 907 C C . CYS A 1 108 ? -8.338 6.247 -8.035 1.00 96.56 108 CYS A C 1
ATOM 909 O O . CYS A 1 108 ? -8.504 5.951 -9.221 1.00 96.56 108 CYS A O 1
ATOM 911 N N . LEU A 1 109 ? -9.348 6.472 -7.190 1.00 97.00 109 LEU A N 1
ATOM 912 C CA . LEU A 1 109 ? -10.763 6.461 -7.571 1.00 97.00 109 LEU A CA 1
ATOM 913 C C . LEU A 1 109 ? -11.140 7.699 -8.398 1.00 97.00 109 LEU A C 1
ATOM 915 O O . LEU A 1 109 ? -11.904 7.559 -9.343 1.00 97.00 109 LEU A O 1
ATOM 919 N N . GLU A 1 110 ? -10.535 8.864 -8.146 1.00 96.50 110 GLU A N 1
ATOM 920 C CA . GLU A 1 110 ? -10.656 10.052 -9.013 1.00 96.50 110 GLU A CA 1
ATOM 921 C C . GLU A 1 110 ? -10.264 9.751 -10.473 1.00 96.50 110 GLU A C 1
ATOM 923 O O . GLU A 1 110 ? -10.918 10.210 -11.405 1.00 96.50 110 GLU A O 1
ATOM 928 N N . ILE A 1 111 ? -9.218 8.940 -10.687 1.00 94.88 111 ILE A N 1
ATOM 929 C CA . ILE A 1 111 ? -8.751 8.553 -12.032 1.00 94.88 111 ILE A CA 1
ATOM 930 C C . ILE A 1 111 ? -9.588 7.402 -12.620 1.00 94.88 111 ILE A C 1
ATOM 932 O O . ILE A 1 111 ? -9.750 7.307 -13.838 1.00 94.88 111 ILE A O 1
ATOM 936 N N . LYS A 1 112 ? -10.081 6.478 -11.786 1.00 95.75 112 LYS A N 1
ATOM 937 C CA . LYS A 1 112 ? -11.016 5.422 -12.203 1.00 95.75 112 LYS A CA 1
ATOM 938 C C . LYS A 1 112 ? -11.928 5.013 -11.032 1.00 95.75 112 LYS A C 1
ATOM 940 O O . LYS A 1 112 ? -11.481 4.193 -10.223 1.00 95.75 112 LYS A O 1
ATOM 945 N N . PRO A 1 113 ? -13.193 5.476 -10.995 1.00 95.75 113 PRO A N 1
ATOM 946 C CA . PRO A 1 113 ? -14.118 5.174 -9.900 1.00 95.75 113 PRO A CA 1
ATOM 947 C C . PRO A 1 113 ? -14.383 3.672 -9.733 1.00 95.75 113 PRO A C 1
ATOM 949 O O . PRO A 1 113 ? -14.251 3.131 -8.639 1.00 95.75 113 PRO A O 1
ATOM 952 N N . ASP A 1 114 ? -14.634 2.963 -10.836 1.00 94.94 114 ASP A N 1
ATOM 953 C CA . ASP A 1 114 ? -14.995 1.536 -10.821 1.00 94.94 114 ASP A CA 1
ATOM 954 C C . ASP A 1 114 ? -13.773 0.596 -10.841 1.00 94.94 114 ASP A C 1
ATOM 956 O O . ASP A 1 114 ? -13.759 -0.443 -11.512 1.00 94.94 114 ASP A O 1
ATOM 960 N N . ASP A 1 115 ? -12.674 0.962 -10.172 1.00 94.94 115 ASP A N 1
ATOM 961 C CA . ASP A 1 115 ? -11.554 0.034 -9.989 1.00 94.94 115 ASP A CA 1
ATOM 962 C C . ASP A 1 115 ? -11.765 -0.846 -8.753 1.00 94.94 115 ASP A C 1
ATOM 964 O O . ASP A 1 115 ? -11.419 -0.481 -7.628 1.00 94.94 115 ASP A O 1
ATOM 968 N N . TRP A 1 116 ? -12.277 -2.056 -8.988 1.00 94.19 116 TRP A N 1
ATOM 969 C CA . TRP A 1 116 ? -12.508 -3.062 -7.951 1.00 94.19 116 TRP A CA 1
ATOM 970 C C . TRP A 1 116 ? -11.286 -3.332 -7.058 1.00 94.19 116 TRP A C 1
ATOM 972 O O . TRP A 1 116 ? -11.464 -3.650 -5.885 1.00 94.19 116 TRP A O 1
ATOM 982 N N . LYS A 1 117 ? -10.047 -3.180 -7.554 1.00 92.75 117 LYS A N 1
ATOM 983 C CA . LYS A 1 117 ? -8.832 -3.392 -6.742 1.00 92.75 117 LYS A CA 1
ATOM 984 C C . LYS A 1 117 ? -8.645 -2.275 -5.724 1.00 92.75 117 LYS A C 1
ATOM 986 O O . LYS A 1 117 ? -8.249 -2.530 -4.589 1.00 92.75 117 LYS A O 1
ATOM 991 N N . VAL A 1 118 ? -8.948 -1.046 -6.135 1.00 96.00 118 VAL A N 1
ATOM 992 C CA . VAL A 1 118 ? -8.868 0.156 -5.300 1.00 96.00 118 VAL A CA 1
ATOM 993 C C . VAL A 1 118 ? -10.021 0.171 -4.294 1.00 96.00 118 VAL A C 1
ATOM 995 O O . VAL A 1 118 ? -9.789 0.394 -3.110 1.00 96.00 118 VAL A O 1
ATOM 998 N N . LEU A 1 119 ? -11.241 -0.166 -4.729 1.00 96.25 119 LEU A N 1
ATOM 999 C CA . LEU A 1 119 ? -12.412 -0.309 -3.856 1.00 96.25 119 LEU A CA 1
ATOM 1000 C C . LEU A 1 119 ? -12.226 -1.424 -2.813 1.00 96.25 119 LEU A C 1
ATOM 1002 O O . LEU A 1 119 ? -12.543 -1.227 -1.640 1.00 96.25 119 LEU A O 1
ATOM 1006 N N . ASN A 1 120 ? -11.647 -2.565 -3.202 1.00 94.81 120 ASN A N 1
ATOM 1007 C CA . ASN A 1 120 ? -11.306 -3.635 -2.264 1.00 94.81 120 ASN A CA 1
ATOM 1008 C C . ASN A 1 120 ? -10.276 -3.162 -1.225 1.00 94.81 120 ASN A C 1
ATOM 1010 O O . ASN A 1 120 ? -10.474 -3.377 -0.033 1.00 94.81 120 ASN A O 1
ATOM 1014 N N . LEU A 1 121 ? -9.227 -2.440 -1.645 1.00 95.19 121 LEU A N 1
ATOM 1015 C CA . LEU A 1 121 ? -8.267 -1.838 -0.713 1.00 95.19 121 LEU A CA 1
ATOM 1016 C C . LEU A 1 121 ? -8.935 -0.817 0.228 1.00 95.19 121 LEU A C 1
ATOM 1018 O O . LEU A 1 121 ? -8.645 -0.825 1.421 1.00 95.19 121 LEU A O 1
ATOM 1022 N N . LYS A 1 122 ? -9.881 -0.001 -0.261 1.00 95.81 122 LYS A N 1
ATOM 1023 C CA . LYS A 1 122 ? -10.669 0.930 0.570 1.00 95.81 122 LYS A CA 1
ATOM 1024 C C . LYS A 1 122 ? -11.458 0.201 1.662 1.00 95.81 122 LYS A C 1
ATOM 1026 O O . LYS A 1 122 ? -11.430 0.614 2.821 1.00 95.81 122 LYS A O 1
ATOM 1031 N N . LYS A 1 123 ? -12.121 -0.905 1.303 1.00 94.62 123 LYS A N 1
ATOM 1032 C CA . LYS A 1 123 ? -12.837 -1.779 2.245 1.00 94.62 123 LYS A CA 1
ATOM 1033 C C . LYS A 1 123 ? -11.886 -2.366 3.294 1.00 94.62 123 LYS A C 1
ATOM 1035 O O . LYS A 1 123 ? -12.151 -2.237 4.485 1.00 94.62 123 LYS A O 1
ATOM 1040 N N . ILE A 1 124 ? -10.761 -2.928 2.853 1.00 92.62 124 ILE A N 1
ATOM 1041 C CA . ILE A 1 124 ? -9.717 -3.498 3.716 1.00 92.62 124 ILE A CA 1
ATOM 1042 C C . ILE A 1 124 ? -9.196 -2.465 4.730 1.00 92.62 124 ILE A C 1
ATOM 1044 O O . ILE A 1 124 ? -9.107 -2.767 5.917 1.00 92.62 124 ILE A O 1
ATOM 1048 N N . ILE A 1 125 ? -8.900 -1.232 4.297 1.00 92.69 125 ILE A N 1
ATOM 1049 C CA . ILE A 1 125 ? -8.463 -0.144 5.192 1.00 92.69 125 ILE A CA 1
ATOM 1050 C C . ILE A 1 125 ? -9.529 0.143 6.259 1.00 92.69 125 ILE A C 1
ATOM 1052 O O . ILE A 1 125 ? -9.193 0.249 7.438 1.00 92.69 125 ILE A O 1
ATOM 1056 N N . LYS A 1 126 ? -10.809 0.229 5.877 1.00 92.69 126 LYS A N 1
ATOM 1057 C CA . LYS A 1 126 ? -11.907 0.489 6.819 1.00 92.69 126 LYS A CA 1
ATOM 1058 C C . LYS A 1 126 ? -12.030 -0.616 7.876 1.00 92.69 126 LYS A C 1
ATOM 1060 O O . LYS A 1 126 ? -11.961 -0.322 9.067 1.00 92.69 126 LYS A O 1
ATOM 1065 N N . GLU A 1 127 ? -12.112 -1.878 7.449 1.00 90.38 127 GLU A N 1
ATOM 1066 C CA . GLU A 1 127 ? -12.168 -3.043 8.352 1.00 90.38 127 GLU A CA 1
ATOM 1067 C C . GLU A 1 127 ? -10.949 -3.121 9.284 1.00 90.38 127 GLU A C 1
ATOM 1069 O O . GLU A 1 127 ? -11.016 -3.669 10.388 1.00 90.38 127 GLU A O 1
ATOM 1074 N N . ARG A 1 128 ? -9.807 -2.592 8.834 1.00 85.50 128 ARG A N 1
ATOM 1075 C CA . ARG A 1 128 ? -8.569 -2.547 9.605 1.00 85.50 128 ARG A CA 1
ATOM 1076 C C . ARG A 1 128 ? -8.608 -1.503 10.714 1.00 85.50 128 ARG A C 1
ATOM 1078 O O . ARG A 1 128 ? -8.252 -1.831 11.845 1.00 85.50 128 ARG A O 1
ATOM 1085 N N . VAL A 1 129 ? -9.061 -0.290 10.398 1.00 87.94 129 VAL A N 1
ATOM 1086 C CA . VAL A 1 129 ? -9.218 0.811 11.361 1.00 87.94 129 VAL A CA 1
ATOM 1087 C C . VAL A 1 129 ? -10.260 0.449 12.421 1.00 87.94 129 VAL A C 1
ATOM 1089 O O . VAL A 1 129 ? -9.965 0.531 13.611 1.00 87.94 129 VAL A O 1
ATOM 1092 N N . GLU A 1 130 ? -11.426 -0.064 12.018 1.00 87.81 130 GLU A N 1
ATOM 1093 C CA . GLU A 1 130 ? -12.485 -0.493 12.947 1.00 87.81 130 GLU A CA 1
ATOM 1094 C C . GLU A 1 130 ? -11.989 -1.567 13.934 1.00 87.81 130 GLU A C 1
ATOM 1096 O O . GLU A 1 130 ? -12.289 -1.518 15.131 1.00 87.81 130 GLU A O 1
ATOM 1101 N N . ARG A 1 131 ? -11.159 -2.507 13.457 1.00 82.56 131 ARG A N 1
ATOM 1102 C CA . ARG A 1 131 ? -10.541 -3.554 14.285 1.00 82.56 131 ARG A CA 1
ATOM 1103 C C . ARG A 1 131 ? -9.505 -2.997 15.264 1.00 82.56 131 ARG A C 1
ATOM 1105 O O . ARG A 1 131 ? -9.490 -3.424 16.418 1.00 82.56 131 ARG A O 1
ATOM 1112 N N . GLU A 1 132 ? -8.663 -2.047 14.843 1.00 79.94 132 GLU A N 1
ATOM 1113 C CA . GLU A 1 132 ? -7.753 -1.354 15.767 1.00 79.94 132 GLU A CA 1
ATOM 1114 C C . GLU A 1 132 ? -8.515 -0.579 16.842 1.00 79.94 132 GLU A C 1
ATOM 1116 O O . GLU A 1 132 ? -8.150 -0.637 18.014 1.00 79.94 132 GLU A O 1
ATOM 1121 N N . GLU A 1 133 ? -9.571 0.146 16.472 1.00 81.50 133 GLU A N 1
ATOM 1122 C CA . GLU A 1 133 ? -10.360 0.935 17.417 1.00 81.50 133 GLU A CA 1
ATOM 1123 C C . GLU A 1 133 ? -11.078 0.058 18.444 1.00 81.50 133 GLU A C 1
ATOM 1125 O O . GLU A 1 133 ? -11.057 0.368 19.639 1.00 81.50 133 GLU A O 1
ATOM 1130 N N . ALA A 1 134 ? -11.673 -1.055 18.006 1.00 77.44 134 ALA A N 1
ATOM 1131 C CA . ALA A 1 134 ? -12.256 -2.052 18.899 1.00 77.44 134 ALA A CA 1
ATOM 1132 C C . ALA A 1 134 ? -11.205 -2.600 19.881 1.00 77.44 134 ALA A C 1
ATOM 1134 O O . ALA A 1 134 ? -11.440 -2.647 21.089 1.00 77.44 134 ALA A O 1
ATOM 1135 N N . TYR A 1 135 ? -10.009 -2.927 19.385 1.00 76.44 135 TYR A N 1
ATOM 1136 C CA . TYR A 1 135 ? -8.919 -3.433 20.213 1.00 76.44 135 TYR A CA 1
ATOM 1137 C C . TYR A 1 135 ? -8.377 -2.386 21.206 1.00 76.44 135 TYR A C 1
ATOM 1139 O O . TYR A 1 135 ? -8.188 -2.690 22.386 1.00 76.44 135 TYR A O 1
ATOM 1147 N N . ARG A 1 136 ? -8.220 -1.122 20.786 1.00 74.62 136 ARG A N 1
ATOM 1148 C CA . ARG A 1 136 ? -7.850 -0.004 21.675 1.00 74.62 136 ARG A CA 1
ATOM 1149 C C . ARG A 1 136 ? -8.881 0.204 22.788 1.00 74.62 136 ARG A C 1
ATOM 1151 O O . ARG A 1 136 ? -8.491 0.466 23.923 1.00 74.62 136 ARG A O 1
ATOM 1158 N N . LYS A 1 137 ? -10.183 0.054 22.504 1.00 76.44 137 LYS A N 1
ATOM 1159 C CA . LYS A 1 137 ? -11.246 0.118 23.529 1.00 76.44 137 LYS A CA 1
ATOM 1160 C C . LYS A 1 137 ? -11.083 -0.992 24.578 1.00 76.44 137 LYS A C 1
ATOM 1162 O O . LYS A 1 137 ? -11.168 -0.688 25.765 1.00 76.44 137 LYS A O 1
ATOM 1167 N N . ILE A 1 138 ? -10.776 -2.223 24.156 1.00 74.69 138 ILE A N 1
ATOM 1168 C CA . ILE A 1 138 ? -10.524 -3.368 25.054 1.00 74.69 138 ILE A CA 1
ATOM 1169 C C . ILE A 1 138 ? -9.276 -3.135 25.927 1.00 74.69 138 ILE A C 1
ATOM 1171 O O . ILE A 1 138 ? -9.345 -3.292 27.144 1.00 74.69 138 ILE A O 1
ATOM 1175 N N . ILE A 1 139 ? -8.146 -2.698 25.354 1.00 70.81 139 ILE A N 1
ATOM 1176 C CA . ILE A 1 139 ? -6.942 -2.377 26.151 1.00 70.81 139 ILE A CA 1
ATOM 1177 C C . ILE A 1 139 ? -7.237 -1.270 27.170 1.00 7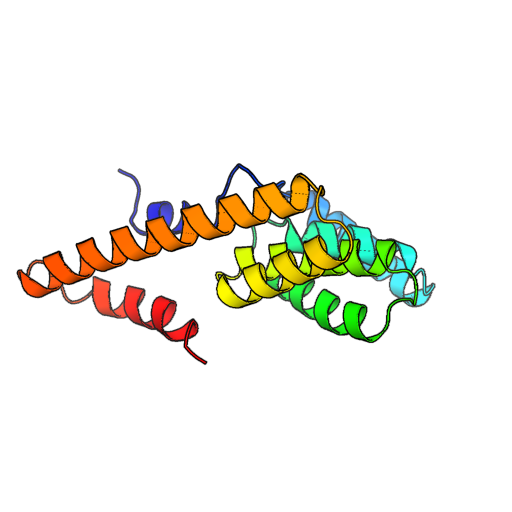0.81 139 ILE A C 1
ATOM 1179 O O . ILE A 1 139 ? -6.830 -1.363 28.331 1.00 70.81 139 ILE A O 1
ATOM 1183 N N . ASN A 1 140 ? -7.945 -0.218 26.754 1.00 74.12 140 ASN A N 1
ATOM 1184 C CA . ASN A 1 140 ? -8.244 0.915 27.623 1.00 74.12 140 ASN A CA 1
ATOM 1185 C C . ASN A 1 140 ? -9.189 0.533 28.774 1.00 74.12 140 ASN A C 1
ATOM 1187 O O . ASN A 1 140 ? -9.044 1.082 29.866 1.00 74.12 140 ASN A O 1
ATOM 1191 N N . SER A 1 141 ? -10.127 -0.403 28.576 1.00 70.94 141 SER A N 1
ATOM 1192 C CA . SER A 1 141 ? -10.968 -0.908 29.670 1.00 70.94 141 SER A CA 1
ATOM 1193 C C . SER A 1 141 ? -10.176 -1.800 30.633 1.00 70.94 141 SER A C 1
ATOM 1195 O O . SER A 1 141 ? -10.258 -1.591 31.842 1.00 70.94 141 SER A O 1
ATOM 1197 N N . ALA A 1 142 ? -9.331 -2.704 30.125 1.00 66.25 142 ALA A N 1
ATOM 1198 C CA . ALA A 1 142 ? -8.468 -3.553 30.952 1.00 66.25 142 ALA A CA 1
ATOM 1199 C C . ALA A 1 142 ? -7.448 -2.743 31.776 1.00 66.25 142 ALA A C 1
ATOM 1201 O O . ALA A 1 142 ? -7.227 -3.029 32.953 1.00 66.25 142 ALA A O 1
ATOM 1202 N N . THR A 1 143 ? -6.869 -1.690 31.186 1.00 70.44 143 THR A N 1
ATOM 1203 C CA . THR A 1 143 ? -5.957 -0.762 31.880 1.00 70.44 143 THR A CA 1
ATOM 1204 C C . THR A 1 143 ? -6.677 -0.016 33.007 1.00 70.44 143 THR A C 1
ATOM 1206 O O . THR A 1 143 ? -6.148 0.080 34.111 1.00 70.44 143 THR A O 1
ATOM 1209 N N . LYS A 1 144 ? -7.911 0.460 32.773 1.00 64.81 144 LYS A N 1
ATOM 1210 C CA . LYS A 1 144 ? -8.737 1.107 33.811 1.00 64.81 144 LYS A CA 1
ATOM 1211 C C . LYS A 1 144 ? -9.142 0.157 34.941 1.00 64.81 144 LYS A C 1
ATOM 1213 O O . LYS A 1 144 ? -9.296 0.608 36.068 1.00 64.81 144 LYS A O 1
ATOM 1218 N N . ALA A 1 145 ? -9.288 -1.135 34.651 1.00 63.72 145 ALA A N 1
ATOM 1219 C CA . ALA A 1 145 ? -9.574 -2.174 35.640 1.00 63.72 145 ALA A CA 1
ATOM 1220 C C . ALA A 1 145 ? -8.327 -2.656 36.418 1.00 63.72 145 ALA A C 1
ATOM 1222 O O . ALA A 1 145 ? -8.427 -3.604 37.191 1.00 63.72 145 ALA A O 1
ATOM 1223 N N . GLY A 1 146 ? -7.147 -2.057 36.200 1.00 57.66 146 GLY A N 1
ATOM 1224 C CA . GLY A 1 146 ? -5.899 -2.444 36.874 1.00 57.66 146 GLY A CA 1
ATOM 1225 C C . GLY A 1 146 ? -5.314 -3.793 36.430 1.00 57.66 146 GLY A C 1
ATOM 1226 O O . GLY A 1 146 ? -4.354 -4.267 37.029 1.00 57.66 146 GLY A O 1
ATOM 1227 N N . ALA A 1 147 ? -5.862 -4.413 35.379 1.00 57.75 147 ALA A N 1
ATOM 1228 C CA . ALA A 1 147 ? -5.538 -5.784 34.974 1.00 57.75 147 ALA A CA 1
ATOM 1229 C C . ALA A 1 147 ? -4.333 -5.904 34.018 1.00 57.75 147 ALA A C 1
ATOM 1231 O O . ALA A 1 147 ? -3.917 -7.011 33.680 1.00 57.75 147 ALA A O 1
ATOM 1232 N N . VAL A 1 148 ? -3.771 -4.783 33.550 1.00 52.38 148 VAL A N 1
ATOM 1233 C CA . VAL A 1 148 ? -2.629 -4.773 32.622 1.00 52.38 148 VAL A CA 1
ATOM 1234 C C . VAL A 1 148 ? -1.340 -4.552 33.405 1.00 52.38 148 VAL A C 1
ATOM 1236 O O . VAL A 1 148 ? -1.041 -3.436 33.828 1.00 52.38 148 VAL A O 1
ATOM 1239 N N . THR A 1 149 ? -0.557 -5.617 33.578 1.00 51.53 149 THR A N 1
ATOM 1240 C CA . THR A 1 149 ? 0.778 -5.526 34.180 1.00 51.53 149 THR A CA 1
ATOM 1241 C C . THR A 1 149 ? 1.695 -4.638 33.330 1.00 51.53 149 THR A C 1
ATOM 1243 O O . THR A 1 149 ? 1.614 -4.603 32.099 1.00 51.53 149 THR A O 1
ATOM 1246 N N . SER A 1 150 ? 2.592 -3.914 34.003 1.00 51.41 150 SER A N 1
ATOM 1247 C CA . SER A 1 150 ? 3.436 -2.826 33.471 1.00 51.41 150 SER A CA 1
ATOM 1248 C C . SER A 1 150 ? 4.336 -3.174 32.273 1.00 51.41 150 SER A C 1
ATOM 1250 O O . SER A 1 150 ? 4.916 -2.282 31.659 1.00 51.41 150 SER A O 1
ATOM 1252 N N . VAL A 1 151 ? 4.437 -4.452 31.906 1.00 52.00 151 VAL A N 1
ATOM 1253 C CA . VAL A 1 151 ? 5.203 -4.939 30.750 1.00 52.00 151 VAL A CA 1
ATOM 1254 C C . VAL A 1 151 ? 4.480 -4.661 29.423 1.00 52.00 151 VAL A C 1
ATOM 1256 O O . VAL A 1 151 ? 5.132 -4.364 28.421 1.00 52.00 151 VAL A O 1
ATOM 1259 N N . LEU A 1 152 ? 3.140 -4.707 29.389 1.00 50.97 152 LEU A N 1
ATOM 1260 C CA . LEU A 1 152 ? 2.383 -4.530 28.139 1.00 50.97 152 LEU A CA 1
ATOM 1261 C C . LEU A 1 152 ? 2.434 -3.081 27.624 1.00 50.97 152 LEU A C 1
ATOM 1263 O O . LEU A 1 152 ? 2.578 -2.846 26.424 1.00 50.97 152 LEU A O 1
ATOM 1267 N N . THR A 1 153 ? 2.346 -2.099 28.523 1.00 49.19 153 THR A N 1
ATOM 1268 C CA . THR A 1 153 ? 2.321 -0.671 28.166 1.00 49.19 153 THR A CA 1
ATOM 1269 C C . THR A 1 153 ? 3.632 -0.216 27.522 1.00 49.19 153 THR A C 1
ATOM 1271 O O . THR A 1 153 ? 3.596 0.499 26.520 1.00 49.19 153 THR A O 1
ATOM 1274 N N . ALA A 1 154 ? 4.779 -0.692 28.017 1.00 45.56 154 ALA A N 1
ATOM 1275 C CA . ALA A 1 154 ? 6.101 -0.357 27.484 1.00 45.56 154 ALA A CA 1
ATOM 1276 C C . ALA A 1 154 ? 6.320 -0.813 26.026 1.00 45.56 154 ALA A C 1
ATOM 1278 O O . ALA A 1 154 ? 7.053 -0.161 25.285 1.00 45.56 154 ALA A O 1
ATOM 1279 N N . ILE A 1 155 ? 5.673 -1.903 25.596 1.00 51.09 155 ILE A N 1
ATOM 1280 C CA . ILE A 1 155 ? 5.811 -2.461 24.238 1.00 51.09 155 ILE A CA 1
ATOM 1281 C C . ILE A 1 155 ? 4.747 -1.887 23.286 1.00 51.09 155 ILE A C 1
ATOM 1283 O O . ILE A 1 155 ? 5.035 -1.614 22.119 1.00 51.09 155 ILE A O 1
ATOM 1287 N N . ILE A 1 156 ? 3.522 -1.673 23.777 1.00 50.84 156 ILE A N 1
ATOM 1288 C CA . ILE A 1 156 ? 2.376 -1.241 22.961 1.00 50.84 156 ILE A CA 1
ATOM 1289 C C . ILE A 1 156 ? 2.418 0.268 22.663 1.00 50.84 156 ILE A C 1
ATOM 1291 O O . ILE A 1 156 ? 2.171 0.679 21.526 1.00 50.84 156 ILE A O 1
ATOM 1295 N N . ILE A 1 157 ? 2.754 1.109 23.649 1.00 45.16 157 ILE A N 1
ATOM 1296 C CA . ILE A 1 157 ? 2.703 2.575 23.499 1.00 45.16 157 ILE A CA 1
ATOM 1297 C C . ILE A 1 157 ? 3.650 3.092 22.394 1.00 45.16 157 ILE A C 1
ATOM 1299 O O . ILE A 1 157 ? 3.188 3.882 21.569 1.00 45.16 157 ILE A O 1
ATOM 1303 N N . PRO A 1 158 ? 4.918 2.640 22.265 1.00 44.03 158 PRO A N 1
ATOM 1304 C CA . PRO A 1 158 ? 5.812 3.122 21.206 1.00 44.03 158 PRO A CA 1
ATOM 1305 C C . PRO A 1 158 ? 5.333 2.802 19.783 1.00 44.03 158 PRO A C 1
ATOM 1307 O O . PRO A 1 158 ? 5.590 3.581 18.865 1.00 44.03 158 PRO A O 1
ATOM 1310 N N . GLN A 1 159 ? 4.623 1.683 19.591 1.00 45.75 159 GLN A N 1
ATOM 1311 C CA . GLN A 1 159 ? 4.057 1.309 18.289 1.00 45.75 159 GLN A CA 1
ATOM 1312 C C . GLN A 1 159 ? 2.857 2.198 17.931 1.00 45.75 159 GLN A C 1
ATOM 1314 O O . GLN A 1 159 ? 2.760 2.669 16.802 1.00 45.75 159 GLN A O 1
ATOM 1319 N N . ILE A 1 160 ? 1.996 2.517 18.907 1.00 45.34 160 ILE A N 1
ATOM 1320 C CA . ILE A 1 160 ? 0.857 3.432 18.713 1.00 45.34 160 ILE A CA 1
ATOM 1321 C C . ILE A 1 160 ? 1.333 4.884 18.511 1.00 45.34 160 ILE A C 1
ATOM 1323 O O . ILE A 1 160 ? 0.797 5.606 17.670 1.00 45.34 160 ILE A O 1
ATOM 1327 N N . CYS A 1 161 ? 2.363 5.330 19.237 1.00 38.03 161 CYS A N 1
ATOM 1328 C CA . CYS A 1 161 ? 2.874 6.702 19.149 1.00 38.03 161 CYS A CA 1
ATOM 1329 C C . CYS A 1 161 ? 3.617 7.023 17.842 1.00 38.03 161 CYS A C 1
ATOM 1331 O O . CYS A 1 161 ? 3.712 8.199 17.490 1.00 38.03 161 CYS A O 1
ATOM 1333 N N . ARG A 1 162 ? 4.083 6.023 17.077 1.00 38.25 162 ARG A N 1
ATOM 1334 C CA . ARG A 1 162 ? 4.624 6.247 15.721 1.00 38.25 162 ARG A CA 1
ATOM 1335 C C . ARG A 1 162 ? 3.576 6.714 14.701 1.00 38.25 162 ARG A C 1
ATOM 1337 O O . ARG A 1 162 ? 3.968 7.181 13.642 1.00 38.25 162 ARG A O 1
ATOM 1344 N N . TYR A 1 163 ? 2.281 6.640 15.018 1.00 42.12 163 TYR A N 1
ATOM 1345 C CA . TYR A 1 163 ? 1.184 7.049 14.127 1.00 42.12 163 TYR A CA 1
ATOM 1346 C C . TYR A 1 163 ? 0.809 8.547 14.223 1.00 42.12 163 TYR A C 1
ATOM 1348 O O . TYR A 1 163 ? -0.139 8.9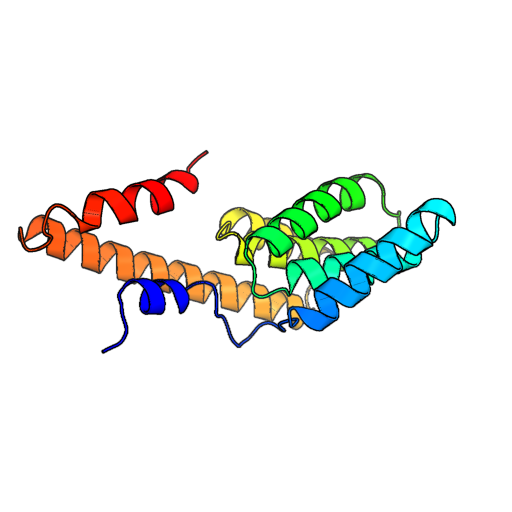84 13.578 1.00 42.12 163 TYR A O 1
ATOM 1356 N N . LYS A 1 164 ? 1.480 9.345 15.070 1.00 34.81 164 LYS A N 1
ATOM 1357 C CA . LYS A 1 164 ? 1.057 10.731 15.378 1.00 34.81 164 LYS A CA 1
ATOM 1358 C C . LYS A 1 164 ? 2.117 11.815 15.118 1.00 34.81 164 LYS A C 1
ATOM 1360 O O . LYS A 1 164 ? 2.088 12.859 15.769 1.00 34.81 164 LYS A O 1
ATOM 1365 N N . ARG A 1 165 ? 3.037 11.560 14.184 1.00 34.84 165 ARG A N 1
ATOM 1366 C CA . ARG A 1 165 ? 3.948 12.540 13.569 1.00 34.84 165 ARG A CA 1
ATOM 1367 C C . ARG A 1 165 ? 3.898 12.400 12.056 1.00 34.84 165 ARG A C 1
ATOM 1369 O O . ARG A 1 165 ? 3.781 11.237 11.617 1.00 34.84 165 ARG A O 1
#

Foldseek 3Di:
DQDPVVVCVVVLDDPLDAAAEPVVLVVLVVVCVVCVVVVPPVSLVVNLLNQLRYPDLVSLVVSLVSLVVCLVPDDPDLVVNLSSLQSNLSSCVSVVNLVSSLVSLVVSCVSPVPPPSSVVSNVVSVVVVVVVVVVVVVVVVCVVVVNDPPVVCVVPVVSVVVNPD

Nearest PDB structures (foldseek):
  5jhe-assembly1_A-2  TM=7.767E-01  e=5.074E-02  Saccharomyces cerevisiae S288C
  6hft-assembly1_A  TM=6.228E-01  e=1.794E-01  Saccharomyces cerevisiae
  1w3b-assembly1_A  TM=5.861E-01  e=7.382E-01  Homo sapiens
  4zlh-assembly1_A  TM=6.444E-01  e=1.223E+00  Escherichia coli O157:H7
  4hoq-assembly1_A  TM=5.265E-01  e=9.995E-01  Homo sapiens

Organism: Artemisia annua (NCBI:txid35608)

Sequence (165 aa):
METFVDFLGSFTRDHSLPWTDAATVKQWDSEYAAAFYEKRLEIRYPYIRALVHSKRPHDVHRGKGRLSFALNYHSSDLRQKKKWMYLYAVAHFRCGEYSESANYVDKCLEIKPDDWKVLNLKKIIKERVEREEAYRKIINSATKAGAVTSVLTAIIIPQICRYKR

Solvent-accessible surface area (backbone atoms only — not comparable to full-atom values): 9262 Å² total; per-residue (Å²): 130,83,46,75,66,52,54,58,51,56,42,88,61,59,84,91,53,80,74,33,58,74,64,61,40,52,51,38,56,51,53,50,59,62,38,57,84,72,64,55,68,75,58,52,57,62,39,38,51,34,22,41,24,31,84,47,70,69,40,19,51,56,18,39,59,55,41,60,57,48,66,77,72,50,66,92,50,62,71,61,40,37,58,53,37,46,53,43,17,52,21,29,46,68,74,65,38,51,71,61,15,49,55,30,35,51,61,32,31,77,79,41,71,88,38,65,69,48,53,50,50,53,50,52,50,51,61,49,50,55,50,51,53,54,49,51,53,51,53,54,50,40,50,74,68,68,72,58,61,79,69,56,59,72,63,49,49,63,64,60,58,65,75,77,117

Radius of gyration: 18.31 Å; Cα contacts (8 Å, |Δi|>4): 127; chains: 1; bounding box: 39×34×55 Å

InterPro domains:
  IPR011990 Tetratrico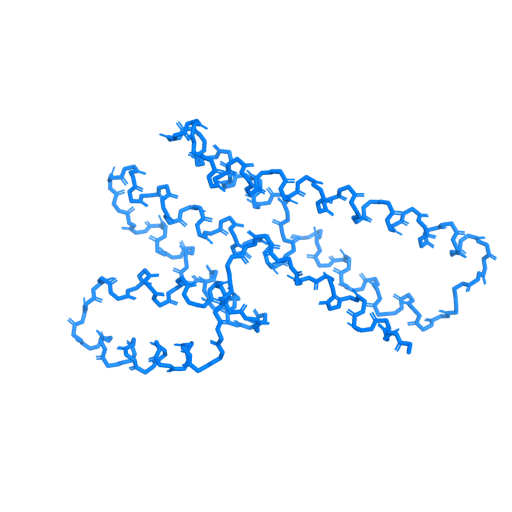peptide-like helical domain superfamily [G3DSA:1.25.40.10] (20-159)
  IPR011990 Tetratricopeptide-like helical domain superfamily [SSF48452] (11-134)
  IPR016543 Mitochondria fission 1 protein [PTHR13247] (7-139)
  IPR028061 Fis1, C-terminal tetratricopeptide repeat [PF14853] (85-132)

Secondary structure (DSSP, 8-state):
---HHHHHTTTT--TTS--B-HHHHHHHHHHHHHHHHTT-GGGHHHHHHHHHHBSSHHHHHHHHHHHHHHHHH--S-HHHHHHHHHHHHHHHHHHT-HHHHHHHHHHHHHH-TT-HHHHHHHHHHHHHHHHHHHHHHHHHHHHHTT-S-HHHHHHHHHHHHTT--

Mean predicted aligned error: 9.54 Å